Protein AF-A0A7R9LRP9-F1 (afdb_monomer_lite)

Radius of gyration: 23.03 Å; chains: 1; bounding box: 47×57×47 Å

Organism: NCBI:txid1979941

pLDDT: mean 87.5, std 12.43, range [48.59, 98.0]

Secondary structure (DSSP, 8-state):
--HHHHHHHHHHTT---HHHHHHHHHHHHHHHHH--SHHHHHHHHHHHHHHTS---HHHHHHHHHHHHHHHHHHHHH----HHHHHHHHT-THHHHHTT-PPPTTT----PPPPPPP-------S---------------TTB-TTS-SS-SSSS-SBTT---

Sequence (163 aa):
MDQLDKLRLDIDDNKHDNQTCHNCVSALNNAKLVIKSADLMKSTANTVCKTVADATDRVCVGTLTSMAEPIVYILQNSAITVPEMCGVLLHPDCMTHTGNEISHVVNWVLPLPDPKPFNPMQSVMSLTRKMLHLTDIHPDLYYTPGSNARCSEPMCCRSTSYG

Structure (mmCIF, N/CA/C/O backbone):
data_AF-A0A7R9LRP9-F1
#
_entry.id   AF-A0A7R9LRP9-F1
#
loop_
_atom_site.group_PDB
_atom_site.id
_atom_site.type_symbol
_atom_site.label_atom_id
_atom_site.label_alt_id
_atom_site.label_comp_id
_atom_site.label_asym_id
_atom_site.label_entity_id
_atom_site.label_seq_id
_atom_site.pdbx_PDB_ins_code
_atom_site.Cartn_x
_atom_site.Cartn_y
_atom_site.Cartn_z
_atom_site.occupancy
_atom_site.B_iso_or_equiv
_atom_site.auth_seq_id
_atom_site.auth_comp_id
_atom_site.auth_asym_id
_atom_site.auth_atom_id
_atom_site.pdbx_PDB_model_num
ATOM 1 N N . MET A 1 1 ? -8.480 -9.859 -30.348 1.00 48.59 1 MET A N 1
ATOM 2 C CA . MET A 1 1 ? -7.569 -9.305 -29.330 1.00 48.59 1 MET A CA 1
ATOM 3 C C . MET A 1 1 ? -7.031 -10.468 -28.537 1.00 48.59 1 MET A C 1
ATOM 5 O O . MET A 1 1 ? -7.839 -11.238 -28.022 1.00 48.59 1 MET A O 1
ATOM 9 N N . ASP A 1 2 ? -5.715 -10.640 -28.552 1.00 66.00 2 ASP A N 1
ATOM 10 C CA . ASP A 1 2 ? -5.029 -11.711 -27.833 1.00 66.00 2 ASP A CA 1
ATOM 11 C C . ASP A 1 2 ? -5.090 -11.459 -26.312 1.00 66.00 2 ASP A C 1
ATOM 13 O O . ASP A 1 2 ? -5.218 -10.313 -25.872 1.00 66.00 2 ASP A O 1
ATOM 17 N N . GLN A 1 3 ? -5.021 -12.506 -25.487 1.00 54.97 3 GLN A N 1
ATOM 18 C CA . GLN A 1 3 ? -4.997 -12.342 -24.025 1.00 54.97 3 GLN A CA 1
ATOM 19 C C . GLN A 1 3 ? -3.756 -11.559 -23.565 1.00 54.97 3 GLN A C 1
ATOM 21 O O . GLN A 1 3 ? -3.826 -10.834 -22.575 1.00 54.97 3 GLN A O 1
ATOM 26 N N . LEU A 1 4 ? -2.656 -11.645 -24.322 1.00 54.66 4 LEU A N 1
ATOM 27 C CA . LEU A 1 4 ? -1.441 -10.853 -24.117 1.00 54.66 4 LEU A CA 1
ATOM 28 C C . LEU A 1 4 ? -1.643 -9.363 -24.422 1.00 54.66 4 LEU A C 1
ATOM 30 O O . LEU A 1 4 ? -1.105 -8.524 -23.704 1.00 54.66 4 LEU A O 1
ATOM 34 N N . ASP A 1 5 ? -2.445 -9.027 -25.436 1.00 56.75 5 ASP A N 1
ATOM 35 C CA . ASP A 1 5 ? -2.777 -7.630 -25.745 1.00 56.75 5 ASP A CA 1
ATOM 36 C C . ASP A 1 5 ? -3.642 -7.021 -24.640 1.00 56.75 5 ASP A C 1
ATOM 38 O O . ASP A 1 5 ? -3.454 -5.869 -24.266 1.00 56.75 5 ASP A O 1
ATOM 42 N N . LYS A 1 6 ? -4.556 -7.813 -24.067 1.00 53.72 6 LYS A N 1
ATOM 43 C CA . LYS A 1 6 ? -5.395 -7.382 -22.944 1.00 53.72 6 LYS A CA 1
ATOM 44 C C . LYS A 1 6 ? -4.575 -7.150 -21.669 1.00 53.72 6 LYS A C 1
ATOM 46 O O . LYS A 1 6 ? -4.751 -6.131 -21.020 1.00 53.72 6 LYS A O 1
ATOM 51 N N . LEU A 1 7 ? -3.621 -8.039 -21.377 1.00 54.56 7 LEU A N 1
ATOM 52 C CA . LEU A 1 7 ? -2.704 -7.895 -20.242 1.00 54.56 7 LEU A CA 1
ATOM 53 C C . LEU A 1 7 ? -1.763 -6.686 -20.394 1.00 54.56 7 LEU A C 1
ATOM 55 O O . LEU A 1 7 ? -1.439 -6.033 -19.409 1.00 54.56 7 LEU A O 1
ATOM 59 N N . ARG A 1 8 ? -1.324 -6.373 -21.621 1.00 53.59 8 ARG A N 1
ATOM 60 C CA . ARG A 1 8 ? -0.529 -5.165 -21.904 1.00 53.59 8 ARG A CA 1
ATOM 61 C C . ARG A 1 8 ? -1.329 -3.884 -21.697 1.00 53.59 8 ARG A C 1
ATOM 63 O O . ARG A 1 8 ? -0.795 -2.942 -21.126 1.00 53.59 8 ARG A O 1
ATOM 70 N N . LEU A 1 9 ? -2.592 -3.871 -22.121 1.00 53.78 9 LEU A N 1
ATOM 71 C CA . LEU A 1 9 ? -3.478 -2.725 -21.923 1.00 53.78 9 LEU A CA 1
ATOM 72 C C . LEU A 1 9 ? -3.707 -2.434 -20.433 1.00 53.78 9 LEU A C 1
ATOM 74 O O . LEU A 1 9 ? -3.620 -1.278 -20.042 1.00 53.78 9 LEU A O 1
ATOM 78 N N . ASP A 1 10 ? -3.886 -3.462 -19.598 1.00 52.66 10 ASP A N 1
ATOM 79 C CA . ASP A 1 10 ? -4.056 -3.283 -18.146 1.00 52.66 10 ASP A CA 1
ATOM 80 C C . ASP A 1 10 ? -2.774 -2.763 -17.445 1.00 52.66 10 ASP A C 1
ATOM 82 O O . ASP A 1 10 ? -2.851 -2.137 -16.388 1.00 52.66 10 ASP A O 1
ATOM 86 N N . ILE A 1 11 ? -1.585 -3.003 -18.019 1.00 54.19 11 ILE A N 1
ATOM 87 C CA . ILE A 1 11 ? -0.300 -2.486 -17.508 1.00 54.19 11 ILE A CA 1
ATOM 88 C C . ILE A 1 11 ? -0.082 -1.024 -17.930 1.00 54.19 11 ILE A C 1
ATOM 90 O O . ILE A 1 11 ? 0.391 -0.222 -17.126 1.00 54.19 11 ILE A O 1
ATOM 94 N N . ASP A 1 12 ? -0.439 -0.665 -19.168 1.00 55.38 12 ASP A N 1
ATOM 95 C CA . ASP A 1 12 ? -0.287 0.699 -19.693 1.00 55.38 12 ASP A CA 1
ATOM 96 C C . ASP A 1 12 ? -1.284 1.705 -19.077 1.00 55.38 12 ASP A C 1
ATOM 98 O O . ASP A 1 12 ? -0.993 2.904 -19.059 1.00 55.38 12 ASP A O 1
ATOM 102 N N . ASP A 1 13 ? -2.414 1.243 -18.526 1.00 57.84 13 ASP A N 1
ATOM 103 C CA . ASP A 1 13 ? -3.461 2.105 -17.942 1.00 57.84 13 ASP A CA 1
ATOM 104 C C . ASP A 1 13 ? -3.082 2.711 -16.569 1.00 57.84 13 ASP A C 1
ATOM 106 O O . ASP A 1 13 ? -3.771 3.595 -16.065 1.00 57.84 13 ASP A O 1
ATOM 110 N N . ASN A 1 14 ? -1.956 2.294 -15.970 1.00 61.50 14 ASN A N 1
ATOM 111 C CA . ASN A 1 14 ? -1.440 2.831 -14.696 1.00 61.50 14 ASN A CA 1
ATOM 112 C C . ASN A 1 14 ? -0.389 3.947 -14.862 1.00 61.50 14 ASN A C 1
ATOM 114 O O . ASN A 1 14 ? 0.285 4.330 -13.903 1.00 61.50 14 ASN A O 1
ATOM 118 N N . LYS A 1 15 ? -0.212 4.498 -16.069 1.00 70.69 15 LYS A N 1
ATOM 119 C CA . LYS A 1 15 ? 0.682 5.648 -16.262 1.00 70.69 15 LYS A CA 1
ATOM 120 C C . LYS A 1 15 ? 0.082 6.900 -15.631 1.00 70.69 15 LYS A C 1
ATOM 122 O O . LYS A 1 15 ? -0.937 7.423 -16.074 1.00 70.69 15 LYS A O 1
ATOM 127 N N . HIS A 1 16 ? 0.756 7.401 -14.605 1.00 81.50 16 HIS A N 1
ATOM 128 C CA . HIS A 1 16 ? 0.401 8.649 -13.945 1.00 81.50 16 HIS A CA 1
ATOM 129 C C . HIS A 1 16 ? 1.051 9.856 -14.625 1.00 81.50 16 HIS A C 1
ATOM 131 O O . HIS A 1 16 ? 2.102 9.750 -15.255 1.00 81.50 16 HIS A O 1
ATOM 137 N N . ASP A 1 17 ? 0.423 11.023 -14.481 1.00 87.06 17 ASP A N 1
ATOM 138 C CA . ASP A 1 17 ? 0.952 12.265 -15.029 1.00 87.06 17 ASP A CA 1
ATOM 139 C C . ASP A 1 17 ? 2.218 12.739 -14.290 1.00 87.06 17 ASP A C 1
ATOM 141 O O . ASP A 1 17 ? 2.535 12.328 -13.167 1.00 87.06 17 ASP A O 1
ATOM 145 N N . ASN A 1 18 ? 2.946 13.660 -14.927 1.00 92.12 18 ASN A N 1
ATOM 146 C CA . ASN A 1 18 ? 4.194 14.191 -14.384 1.00 92.12 18 ASN A CA 1
ATOM 147 C C . ASN A 1 18 ? 4.005 14.798 -12.978 1.00 92.12 18 ASN A C 1
ATOM 149 O O . ASN A 1 18 ? 4.836 14.623 -12.084 1.00 92.12 18 ASN A O 1
ATOM 153 N N . GLN A 1 19 ? 2.877 15.481 -12.753 1.00 93.31 19 GLN A N 1
ATOM 154 C CA . GLN A 1 19 ? 2.604 16.124 -11.472 1.00 93.31 19 GLN A CA 1
ATOM 155 C C . GLN A 1 19 ? 2.425 15.104 -10.344 1.00 93.31 19 GLN A C 1
ATOM 157 O O . GLN A 1 19 ? 2.969 15.304 -9.256 1.00 93.31 19 GLN A O 1
ATOM 162 N N . THR A 1 20 ? 1.720 13.998 -10.589 1.00 93.38 20 THR A N 1
ATOM 163 C CA . THR A 1 20 ? 1.565 12.917 -9.608 1.00 93.38 20 THR A CA 1
ATOM 164 C C . THR A 1 20 ? 2.919 12.307 -9.243 1.00 93.38 20 THR A C 1
ATOM 166 O O . THR A 1 20 ? 3.206 12.126 -8.056 1.00 93.38 20 THR A O 1
ATOM 169 N N . CYS A 1 21 ? 3.803 12.080 -10.220 1.00 94.88 21 CYS A N 1
ATOM 170 C CA . CYS A 1 21 ? 5.154 11.573 -9.963 1.00 94.88 21 CYS A CA 1
ATOM 171 C C . CYS A 1 21 ? 5.997 12.547 -9.117 1.00 94.88 21 CYS A C 1
ATOM 173 O O . CYS A 1 21 ? 6.619 12.137 -8.131 1.00 94.88 21 CYS A O 1
ATOM 175 N N . HIS A 1 22 ? 5.977 13.848 -9.433 1.00 95.88 22 HIS A N 1
ATOM 176 C CA . HIS A 1 22 ? 6.654 14.867 -8.622 1.00 95.88 22 HIS A CA 1
ATOM 177 C C . HIS A 1 22 ? 6.088 14.960 -7.199 1.00 95.88 22 HIS A C 1
ATOM 179 O O . HIS A 1 22 ? 6.853 15.066 -6.235 1.00 95.88 22 HIS A O 1
ATOM 185 N N . ASN A 1 23 ? 4.763 14.874 -7.051 1.00 95.12 23 ASN A N 1
ATOM 186 C CA . ASN A 1 23 ? 4.102 14.870 -5.748 1.00 95.12 23 ASN A CA 1
ATOM 187 C C . ASN A 1 23 ? 4.525 13.654 -4.915 1.00 95.12 23 ASN A C 1
ATOM 189 O O . ASN A 1 23 ? 4.828 13.817 -3.735 1.00 95.12 23 ASN A O 1
ATOM 193 N N . CYS A 1 24 ? 4.621 12.467 -5.524 1.00 95.50 24 CYS A N 1
ATOM 194 C CA . CYS A 1 24 ? 5.112 11.262 -4.855 1.00 95.50 24 CYS A CA 1
ATOM 195 C C . CYS A 1 24 ? 6.539 11.449 -4.326 1.00 95.50 24 CYS A C 1
ATOM 197 O O . CYS A 1 24 ? 6.792 11.235 -3.138 1.00 95.50 24 CYS A O 1
ATOM 199 N N . VAL A 1 25 ? 7.465 11.907 -5.178 1.00 96.38 25 VAL A N 1
ATOM 200 C CA . VAL A 1 25 ? 8.868 12.102 -4.780 1.00 96.38 25 VAL A CA 1
ATOM 201 C C . VAL A 1 25 ? 8.978 13.134 -3.661 1.00 96.38 25 VAL A C 1
ATOM 203 O O . VAL A 1 25 ? 9.686 12.914 -2.678 1.00 96.38 25 VAL A O 1
ATOM 206 N N . SER A 1 26 ? 8.245 14.244 -3.766 1.00 96.50 26 SER A N 1
ATOM 207 C CA . SER A 1 26 ? 8.208 15.268 -2.719 1.00 96.50 26 SER A CA 1
ATOM 208 C C . SER A 1 26 ? 7.649 14.716 -1.403 1.00 96.50 26 SER A C 1
ATOM 210 O O . SER A 1 26 ? 8.257 14.895 -0.344 1.00 96.50 26 SER A O 1
ATOM 212 N N . ALA A 1 27 ? 6.528 13.993 -1.454 1.00 93.31 27 ALA A N 1
ATOM 213 C CA . ALA A 1 27 ? 5.895 13.413 -0.276 1.00 93.31 27 ALA A CA 1
ATOM 214 C C . ALA A 1 27 ? 6.813 12.399 0.419 1.00 93.31 27 ALA A C 1
ATOM 216 O O . ALA A 1 27 ? 7.005 12.484 1.631 1.00 93.31 27 ALA A O 1
ATOM 217 N N . LEU A 1 28 ? 7.436 11.487 -0.333 1.00 94.69 28 LEU A N 1
ATOM 218 C CA . LEU A 1 28 ? 8.333 10.471 0.222 1.00 94.69 28 LEU A CA 1
ATOM 219 C C . LEU A 1 28 ? 9.645 11.059 0.753 1.00 94.69 28 LEU A C 1
ATOM 221 O O . LEU A 1 28 ? 10.123 10.611 1.795 1.00 94.69 28 LEU A O 1
ATOM 225 N N . ASN A 1 29 ? 10.211 12.082 0.106 1.00 95.19 29 ASN A N 1
ATOM 226 C CA . ASN A 1 29 ? 11.373 12.796 0.644 1.00 95.19 29 ASN A CA 1
ATOM 227 C C . ASN A 1 29 ? 11.041 13.461 1.987 1.00 95.19 29 ASN A C 1
ATOM 229 O O . ASN A 1 29 ? 11.767 13.276 2.965 1.00 95.19 29 ASN A O 1
ATOM 233 N N . ASN A 1 30 ? 9.912 14.171 2.066 1.00 93.06 30 ASN A N 1
ATOM 234 C CA . ASN A 1 30 ? 9.449 14.773 3.317 1.00 93.06 30 ASN A CA 1
ATOM 235 C C . ASN A 1 30 ? 9.153 13.708 4.382 1.00 93.06 30 ASN A C 1
ATOM 237 O O . ASN A 1 30 ? 9.557 13.862 5.534 1.00 93.06 30 ASN A O 1
ATOM 241 N N . ALA A 1 31 ? 8.528 12.591 4.002 1.00 91.75 31 ALA A N 1
ATOM 242 C CA . ALA A 1 31 ? 8.263 11.478 4.905 1.00 91.75 31 ALA A CA 1
ATOM 243 C C . ALA A 1 31 ? 9.560 10.870 5.459 1.00 91.75 31 ALA A C 1
ATOM 245 O O . ALA A 1 31 ? 9.660 10.672 6.667 1.00 91.75 31 ALA A O 1
ATOM 246 N N . LYS A 1 32 ? 10.590 10.647 4.627 1.00 91.56 32 LYS A N 1
ATOM 247 C CA . LYS A 1 32 ? 11.903 10.160 5.091 1.00 91.56 32 LYS A CA 1
ATOM 248 C C . LYS A 1 32 ? 12.572 11.127 6.071 1.00 91.56 32 LYS A C 1
ATOM 250 O O . LYS A 1 32 ? 13.277 10.678 6.979 1.00 91.56 32 LYS A O 1
ATOM 255 N N . LEU A 1 33 ? 12.381 12.437 5.907 1.00 91.31 33 LEU A N 1
ATOM 256 C CA . LEU A 1 33 ? 12.943 13.454 6.803 1.00 91.31 33 LEU A CA 1
ATOM 257 C C . LEU A 1 33 ? 12.193 13.538 8.134 1.00 91.31 33 LEU A C 1
ATOM 259 O O . LEU A 1 33 ? 12.832 13.556 9.184 1.00 91.31 33 LEU A O 1
ATOM 263 N N . VAL A 1 34 ? 10.861 13.567 8.094 1.00 90.75 34 VAL A N 1
ATOM 264 C CA . VAL A 1 34 ? 10.019 13.797 9.274 1.00 90.75 34 VAL A CA 1
ATOM 265 C C . VAL A 1 34 ? 9.780 12.506 10.050 1.00 90.75 34 VAL A C 1
ATOM 267 O O . VAL A 1 34 ? 9.932 12.483 11.267 1.00 90.75 34 VAL A O 1
ATOM 270 N N . ILE A 1 35 ? 9.430 11.413 9.375 1.00 92.38 35 ILE A N 1
ATOM 271 C CA . ILE A 1 35 ? 8.921 10.204 10.021 1.00 92.38 35 ILE A CA 1
ATOM 272 C C . ILE A 1 35 ? 10.081 9.326 10.502 1.00 92.38 35 ILE A C 1
ATOM 274 O O . ILE A 1 35 ? 10.624 8.485 9.780 1.00 92.38 35 ILE A O 1
ATOM 278 N N . LYS A 1 36 ? 10.466 9.534 11.765 1.00 91.56 36 LYS A N 1
ATOM 279 C CA . LYS A 1 36 ? 11.567 8.807 12.413 1.00 91.56 36 LYS A CA 1
ATOM 280 C C . LYS A 1 36 ? 11.142 7.647 13.313 1.00 91.56 36 LYS A C 1
ATOM 282 O O . LYS A 1 36 ? 11.989 6.844 13.687 1.00 91.56 36 LYS A O 1
ATOM 287 N N . SER A 1 37 ? 9.855 7.523 13.626 1.00 94.81 37 SER A N 1
ATOM 288 C CA . SER A 1 37 ? 9.321 6.466 14.490 1.00 94.81 37 SER A CA 1
ATOM 289 C C . SER A 1 37 ? 7.918 6.040 14.065 1.00 94.81 37 SER A C 1
ATOM 291 O O . SER A 1 37 ? 7.207 6.785 13.384 1.00 94.81 37 SER A O 1
ATOM 293 N N . ALA A 1 38 ? 7.503 4.850 14.508 1.00 93.75 38 ALA A N 1
ATOM 294 C CA . ALA A 1 38 ? 6.147 4.354 14.289 1.00 93.75 38 ALA A CA 1
ATOM 295 C C . ALA A 1 38 ? 5.086 5.281 14.910 1.00 93.75 38 ALA A C 1
ATOM 297 O O . ALA A 1 38 ? 4.032 5.475 14.316 1.00 93.75 38 ALA A O 1
ATOM 298 N N . ASP A 1 39 ? 5.362 5.904 16.057 1.00 94.19 39 ASP A N 1
ATOM 299 C CA . ASP A 1 39 ? 4.407 6.814 16.702 1.00 94.19 39 ASP A CA 1
ATOM 300 C C . ASP A 1 39 ? 4.203 8.103 15.905 1.00 94.19 39 ASP A C 1
ATOM 302 O O . ASP A 1 39 ? 3.070 8.559 15.742 1.00 94.19 39 ASP A O 1
ATOM 306 N N . LEU A 1 40 ? 5.278 8.654 15.335 1.00 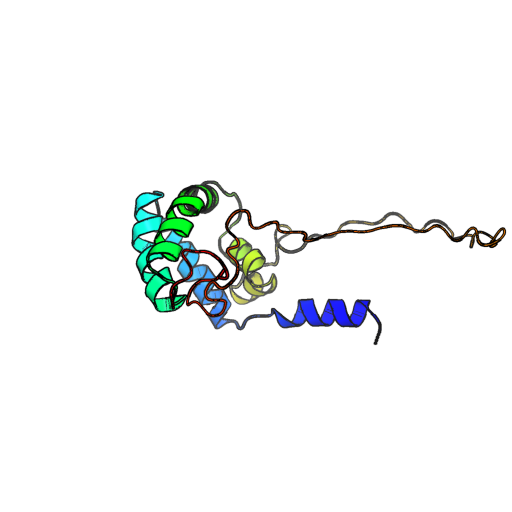91.88 40 LEU A N 1
ATOM 307 C CA . LEU A 1 40 ? 5.181 9.827 14.469 1.00 91.88 40 LEU A CA 1
ATOM 308 C C . LEU A 1 40 ? 4.514 9.493 13.128 1.00 91.88 40 LEU A C 1
ATOM 310 O O . LEU A 1 40 ? 3.766 10.310 12.592 1.00 91.88 40 LEU A O 1
ATOM 314 N N . MET A 1 41 ? 4.733 8.280 12.606 1.00 93.31 41 MET A N 1
ATOM 315 C CA . MET A 1 41 ? 3.992 7.773 11.448 1.00 93.31 41 MET A CA 1
ATOM 316 C C . MET A 1 41 ? 2.497 7.704 11.758 1.00 93.31 41 MET A C 1
ATOM 318 O O . MET A 1 41 ? 1.696 8.252 11.007 1.00 93.31 41 MET A O 1
ATOM 322 N N . LYS A 1 42 ? 2.118 7.080 12.882 1.00 93.81 42 LYS A N 1
ATOM 323 C CA . LYS A 1 42 ? 0.717 6.961 13.306 1.00 93.81 42 LYS A CA 1
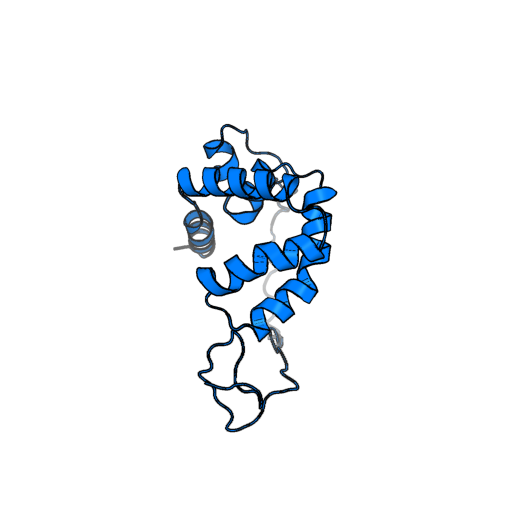ATOM 324 C C . LYS A 1 42 ? 0.069 8.334 13.441 1.00 93.81 42 LYS A C 1
ATOM 326 O O . LYS A 1 42 ? -1.002 8.534 12.885 1.00 93.81 42 LYS A O 1
ATOM 331 N N . SER A 1 43 ? 0.704 9.291 14.122 1.00 89.62 43 SER A N 1
ATOM 332 C CA . SER A 1 43 ? 0.111 10.621 14.314 1.00 89.62 43 SER A CA 1
ATOM 333 C C . SER A 1 43 ? -0.049 11.391 12.999 1.00 89.62 43 SER A C 1
ATOM 335 O O . SER A 1 43 ? -1.111 11.961 12.754 1.00 89.62 43 SER A O 1
ATOM 337 N N . THR A 1 44 ? 0.962 11.352 12.125 1.00 85.94 44 THR A N 1
ATOM 338 C CA . THR A 1 44 ? 0.956 12.073 10.841 1.00 85.94 44 THR A CA 1
ATOM 339 C C . THR A 1 44 ? -0.030 11.451 9.851 1.00 85.94 44 THR A C 1
ATOM 341 O O . THR A 1 44 ? -0.830 12.152 9.232 1.00 85.94 44 THR A O 1
ATOM 344 N N . ALA A 1 45 ? -0.007 10.123 9.721 1.00 89.25 45 ALA A N 1
ATOM 345 C CA . ALA A 1 45 ? -0.833 9.401 8.762 1.00 89.25 45 ALA A CA 1
ATOM 346 C C . ALA A 1 45 ? -2.294 9.265 9.213 1.00 89.25 45 ALA A C 1
ATOM 348 O O . ALA A 1 45 ? -3.164 9.091 8.367 1.00 89.25 45 ALA A O 1
ATOM 349 N N . ASN A 1 46 ? -2.599 9.383 10.511 1.00 90.56 46 ASN A N 1
ATOM 350 C CA . ASN A 1 46 ? -3.978 9.301 11.000 1.00 90.56 46 ASN 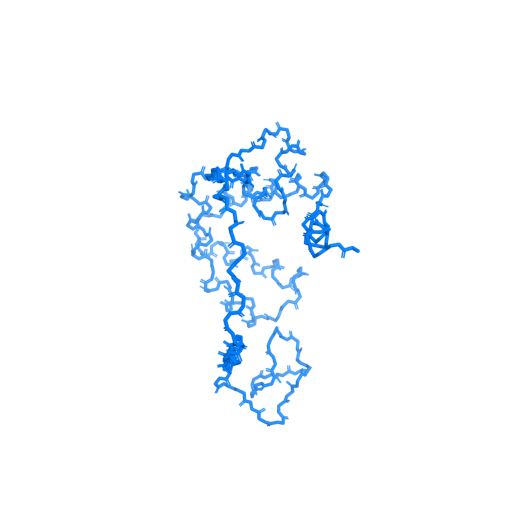A CA 1
ATOM 351 C C . ASN A 1 46 ? -4.850 10.439 10.460 1.00 90.56 46 ASN A C 1
ATOM 353 O O . ASN A 1 46 ? -5.988 10.196 10.072 1.00 90.56 46 ASN A O 1
ATOM 357 N N . THR A 1 47 ? -4.310 11.658 10.366 1.00 85.69 47 THR A N 1
ATOM 358 C CA . THR A 1 47 ? -5.029 12.781 9.746 1.00 85.69 47 THR A CA 1
ATOM 359 C C . THR A 1 47 ? -5.333 12.480 8.284 1.00 85.69 47 THR A C 1
ATOM 361 O O . THR A 1 47 ? -6.483 12.579 7.876 1.00 85.69 47 THR A O 1
ATOM 364 N N . VAL A 1 48 ? -4.328 12.039 7.521 1.00 86.94 48 VAL A N 1
ATOM 365 C CA . VAL A 1 48 ? -4.485 11.690 6.100 1.00 86.94 48 VAL A CA 1
ATOM 366 C C . VAL A 1 48 ? -5.487 10.548 5.918 1.00 86.94 48 VAL A C 1
ATOM 368 O O . VAL A 1 48 ? -6.343 10.615 5.046 1.00 86.94 48 VAL A O 1
ATOM 371 N N . CYS A 1 49 ? -5.426 9.523 6.765 1.00 91.12 49 CYS A N 1
ATOM 372 C CA . CYS A 1 49 ? -6.333 8.383 6.704 1.00 91.12 49 CYS A CA 1
ATOM 373 C C . CYS A 1 49 ? -7.799 8.803 6.880 1.00 91.12 49 CYS A C 1
ATOM 375 O O . CYS A 1 49 ? -8.659 8.381 6.114 1.00 91.12 49 CYS A O 1
ATOM 377 N N . LYS A 1 50 ? -8.081 9.685 7.842 1.00 87.75 50 LYS A N 1
ATOM 378 C CA . LYS A 1 50 ? -9.451 10.142 8.099 1.00 87.75 50 LYS A CA 1
ATOM 379 C C . LYS A 1 50 ? -9.961 11.118 7.043 1.00 87.75 50 LYS A C 1
ATOM 381 O O . LYS A 1 50 ? -11.136 11.087 6.718 1.00 87.75 50 LYS A O 1
ATOM 386 N N . THR A 1 51 ? -9.107 12.007 6.532 1.00 85.81 51 THR A N 1
ATOM 387 C CA . THR A 1 51 ? -9.559 13.090 5.642 1.00 85.81 51 THR A CA 1
ATOM 388 C C . THR A 1 51 ? -9.484 12.742 4.164 1.00 85.81 51 THR A C 1
ATOM 390 O O . THR A 1 51 ? -10.304 13.226 3.392 1.00 85.81 51 THR A O 1
ATOM 393 N N . VAL A 1 52 ? -8.498 11.942 3.757 1.00 84.50 52 VAL A N 1
ATOM 394 C CA . VAL A 1 52 ? -8.265 11.597 2.348 1.00 84.50 52 VAL A CA 1
ATOM 395 C C . VAL A 1 52 ? -8.874 10.245 2.010 1.00 84.50 52 VAL A C 1
ATOM 397 O O . VAL A 1 52 ? -9.508 10.118 0.969 1.00 84.50 52 VAL A O 1
ATOM 400 N N . ALA A 1 53 ? -8.695 9.242 2.876 1.00 83.50 53 ALA A N 1
ATOM 401 C CA . ALA A 1 53 ? -9.246 7.906 2.639 1.00 83.50 53 ALA A CA 1
ATOM 402 C C . ALA A 1 53 ? -10.683 7.737 3.162 1.00 83.50 53 ALA A C 1
ATOM 404 O O . ALA A 1 53 ? -11.268 6.683 2.934 1.00 83.50 53 ALA A O 1
ATOM 405 N N . ASP A 1 54 ? -11.225 8.746 3.860 1.00 87.25 54 ASP A N 1
ATOM 406 C CA . ASP A 1 54 ? -12.576 8.750 4.450 1.00 87.25 54 ASP A CA 1
ATOM 407 C C . ASP A 1 54 ? -12.883 7.481 5.270 1.00 87.25 54 ASP A C 1
ATOM 409 O O . ASP A 1 54 ? -13.993 6.953 5.299 1.00 87.25 54 ASP A O 1
ATOM 413 N N . ALA A 1 55 ? -11.851 6.933 5.915 1.00 89.75 55 ALA A N 1
ATOM 414 C CA . ALA A 1 55 ? -11.964 5.704 6.679 1.00 89.75 55 ALA A CA 1
ATOM 415 C C . ALA A 1 55 ? -12.401 5.992 8.120 1.00 89.75 55 ALA A C 1
ATOM 417 O O . ALA A 1 55 ? -12.052 7.018 8.712 1.00 89.75 55 ALA A O 1
ATOM 418 N N . THR A 1 56 ? -13.121 5.043 8.724 1.00 91.44 56 THR A N 1
ATOM 419 C CA . THR A 1 56 ? -13.538 5.161 10.126 1.00 91.44 56 THR A CA 1
ATOM 420 C C . THR A 1 56 ? -12.331 5.220 11.064 1.00 91.44 56 THR A C 1
ATOM 422 O O . THR A 1 56 ? -11.273 4.636 10.806 1.00 91.44 56 THR A O 1
ATOM 425 N N . ASP A 1 57 ? -12.504 5.867 12.219 1.00 91.56 57 ASP A N 1
ATOM 426 C CA . ASP A 1 57 ? -11.476 5.959 13.264 1.00 91.56 57 ASP A CA 1
ATOM 427 C C . ASP A 1 57 ? -10.881 4.597 13.626 1.00 91.56 57 ASP A C 1
ATOM 429 O O . ASP A 1 57 ? -9.665 4.450 13.767 1.00 91.56 57 ASP A O 1
ATOM 433 N N . ARG A 1 58 ? -11.745 3.587 13.736 1.00 91.75 58 ARG A N 1
ATOM 434 C CA . ARG A 1 58 ? -11.346 2.215 14.037 1.00 91.75 58 ARG A CA 1
ATOM 435 C C . ARG A 1 58 ? -10.440 1.646 12.946 1.00 91.75 58 ARG A C 1
ATOM 437 O O . ARG A 1 58 ? -9.411 1.053 13.275 1.00 91.75 58 ARG A O 1
ATOM 444 N N . VAL A 1 59 ? -10.801 1.826 11.676 1.00 92.81 59 VAL A N 1
ATOM 445 C CA . VAL A 1 59 ? -10.013 1.344 10.533 1.00 92.81 59 VAL A CA 1
ATOM 446 C C . VAL A 1 59 ? -8.666 2.059 10.466 1.00 92.81 59 VAL A C 1
ATOM 448 O O . VAL A 1 59 ? -7.642 1.389 10.320 1.00 92.81 59 VAL A O 1
ATOM 451 N N . CYS A 1 60 ? -8.632 3.382 10.647 1.00 94.00 60 CYS A N 1
ATOM 452 C CA . CYS A 1 60 ? -7.383 4.145 10.632 1.00 94.00 60 CYS A CA 1
ATOM 453 C C . CYS A 1 60 ? -6.439 3.734 11.762 1.00 94.00 60 CYS A C 1
ATOM 455 O O . 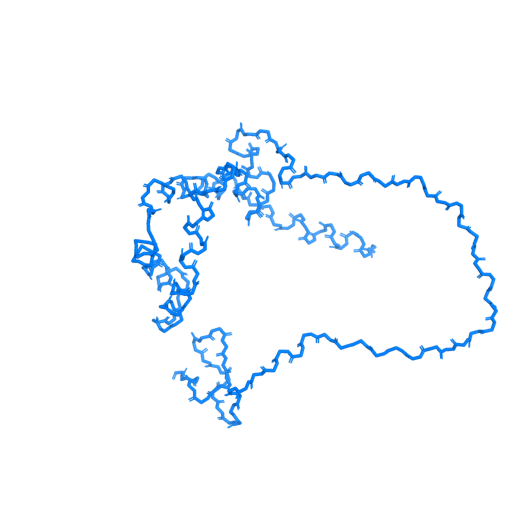CYS A 1 60 ? -5.274 3.416 11.513 1.00 94.00 60 CYS A O 1
ATOM 457 N N . VAL A 1 61 ? -6.938 3.677 13.000 1.00 93.50 61 VAL A N 1
ATOM 458 C CA . VAL A 1 61 ? -6.122 3.292 14.159 1.00 93.50 61 VAL A CA 1
ATOM 459 C C . VAL A 1 61 ? -5.633 1.854 14.020 1.00 93.50 61 VAL A C 1
ATOM 461 O O . VAL A 1 61 ? -4.449 1.599 14.245 1.00 93.50 61 VAL A O 1
ATOM 464 N N . GLY A 1 62 ? -6.505 0.924 13.620 1.00 93.25 62 GLY A N 1
ATOM 465 C CA . GLY A 1 62 ? -6.136 -0.478 13.422 1.00 93.25 62 GLY A CA 1
ATOM 466 C C . GLY A 1 62 ? -5.056 -0.638 12.353 1.00 93.25 62 GLY A C 1
ATOM 467 O O . GLY A 1 62 ? -4.000 -1.207 12.625 1.00 93.25 62 GLY A O 1
ATOM 468 N N . THR A 1 63 ? -5.276 -0.051 11.174 1.00 93.88 63 THR A N 1
ATOM 469 C CA . THR A 1 63 ? -4.332 -0.120 10.049 1.00 93.88 63 THR A CA 1
ATOM 470 C C . THR A 1 63 ? -2.975 0.472 10.420 1.00 93.88 63 THR A C 1
ATOM 472 O O . THR A 1 63 ? -1.947 -0.175 10.231 1.00 93.88 63 THR A O 1
ATOM 475 N N . LEU A 1 64 ? -2.943 1.672 11.006 1.00 94.69 64 LEU A N 1
ATOM 476 C CA . LEU A 1 64 ? -1.686 2.332 11.366 1.00 94.69 64 LEU A CA 1
ATOM 477 C C . LEU A 1 64 ? -0.974 1.636 12.526 1.00 94.69 64 LEU A C 1
ATOM 479 O O . LEU A 1 64 ? 0.254 1.604 12.560 1.00 94.69 64 LEU A O 1
ATOM 483 N N . THR A 1 65 ? -1.716 1.040 13.458 1.00 95.75 65 THR A N 1
ATOM 484 C CA . THR A 1 65 ? -1.118 0.237 14.529 1.00 95.75 65 THR A CA 1
ATOM 485 C C . THR A 1 65 ? -0.378 -0.967 13.963 1.00 95.75 65 THR A C 1
ATOM 487 O O . THR A 1 65 ? 0.730 -1.245 14.412 1.00 95.75 65 THR A O 1
ATOM 490 N N . SER A 1 66 ? -0.945 -1.633 12.955 1.00 95.06 66 SER A N 1
ATOM 491 C CA . SER A 1 66 ? -0.319 -2.795 12.324 1.00 95.06 66 SER A CA 1
ATOM 492 C C . SER A 1 66 ? 0.795 -2.431 11.338 1.00 95.06 66 SER A C 1
ATOM 494 O O . SER A 1 66 ? 1.782 -3.155 11.253 1.00 95.06 66 SER A O 1
ATOM 496 N N . MET A 1 67 ? 0.652 -1.339 10.582 1.00 94.38 67 MET A N 1
ATOM 497 C CA . MET A 1 67 ? 1.506 -1.061 9.417 1.00 94.38 67 MET A CA 1
ATOM 498 C C . MET A 1 67 ? 2.588 -0.002 9.655 1.00 94.38 67 MET A C 1
ATOM 500 O O . MET A 1 67 ? 3.550 0.057 8.892 1.00 94.38 67 MET A O 1
ATOM 504 N N . ALA A 1 68 ? 2.477 0.842 10.686 1.00 95.31 68 ALA A N 1
ATOM 505 C CA . ALA A 1 68 ? 3.408 1.961 10.852 1.00 95.31 68 ALA A CA 1
ATOM 506 C C . ALA A 1 68 ? 4.867 1.509 11.010 1.00 95.31 68 ALA A C 1
ATOM 508 O O . ALA A 1 68 ? 5.754 2.082 10.386 1.00 95.31 68 ALA A O 1
ATOM 509 N N . GLU A 1 69 ? 5.119 0.480 11.816 1.00 96.00 69 GLU A N 1
ATOM 510 C CA . GLU A 1 69 ? 6.472 -0.018 12.069 1.00 96.00 69 GLU A CA 1
ATOM 511 C C . GLU A 1 69 ? 7.169 -0.564 10.809 1.00 96.00 69 GLU A C 1
ATOM 513 O O . GLU A 1 69 ? 8.245 -0.053 10.481 1.00 96.00 69 GLU A O 1
ATOM 518 N N . PRO A 1 70 ? 6.584 -1.508 10.039 1.00 95.56 70 PRO A N 1
ATOM 519 C CA . PRO A 1 70 ? 7.229 -1.991 8.820 1.00 95.56 70 PRO A CA 1
ATOM 520 C C . PRO A 1 70 ? 7.415 -0.888 7.771 1.00 95.56 70 PRO A C 1
ATOM 522 O O . PRO A 1 70 ? 8.455 -0.853 7.114 1.00 95.56 70 PRO A O 1
ATOM 525 N N . ILE A 1 71 ? 6.474 0.056 7.636 1.00 93.00 71 ILE A N 1
ATOM 526 C CA . ILE A 1 71 ? 6.632 1.170 6.686 1.00 93.00 71 ILE A CA 1
ATOM 527 C C . ILE A 1 71 ? 7.809 2.062 7.095 1.00 93.00 71 ILE A C 1
ATOM 529 O O . ILE A 1 71 ? 8.644 2.397 6.256 1.00 93.00 71 ILE A O 1
ATOM 533 N N . VAL A 1 72 ? 7.914 2.427 8.377 1.00 94.94 72 VAL A N 1
ATOM 534 C CA . VAL A 1 72 ? 9.040 3.234 8.875 1.00 94.94 72 VAL A CA 1
ATOM 535 C C . VAL A 1 72 ? 10.362 2.502 8.671 1.00 94.94 72 VAL A C 1
ATOM 537 O O . VAL A 1 72 ? 11.326 3.111 8.207 1.00 94.94 72 VAL A O 1
ATOM 540 N N . TYR A 1 73 ? 10.398 1.195 8.936 1.00 94.44 73 TYR A N 1
ATOM 541 C CA . TYR A 1 73 ? 11.585 0.385 8.697 1.00 94.44 73 TYR A CA 1
ATOM 542 C C . TYR A 1 73 ? 12.018 0.428 7.226 1.00 94.44 73 TYR A C 1
ATOM 544 O O . TYR A 1 73 ? 13.184 0.717 6.953 1.00 94.44 73 TYR A O 1
ATOM 552 N N . ILE A 1 74 ? 11.092 0.219 6.282 1.00 93.12 74 ILE A N 1
ATOM 553 C CA . ILE A 1 74 ? 11.372 0.273 4.838 1.00 93.12 74 ILE A CA 1
ATOM 554 C C . ILE A 1 74 ? 11.860 1.667 4.431 1.00 93.12 74 ILE A C 1
ATOM 556 O O . ILE A 1 74 ? 12.857 1.786 3.719 1.00 93.12 74 ILE A O 1
ATOM 560 N N . LEU A 1 75 ? 11.204 2.730 4.903 1.00 92.31 75 LEU A N 1
ATOM 561 C CA . LEU A 1 75 ? 11.590 4.105 4.577 1.00 92.31 75 LEU A CA 1
ATOM 562 C C . LEU A 1 75 ? 13.015 4.443 5.037 1.00 92.31 75 LEU A C 1
ATOM 564 O O . LEU A 1 75 ? 13.704 5.205 4.356 1.00 92.31 75 LEU A O 1
ATOM 568 N N . GLN A 1 76 ? 13.448 3.889 6.172 1.00 91.25 76 GLN A N 1
ATOM 569 C CA . GLN A 1 76 ? 14.736 4.203 6.795 1.00 91.25 76 GLN A CA 1
ATOM 570 C C . GLN A 1 76 ? 15.880 3.275 6.382 1.00 91.25 76 GLN A C 1
ATOM 572 O O . GLN A 1 76 ? 17.021 3.724 6.338 1.00 91.25 76 GLN A O 1
ATOM 577 N N . ASN A 1 77 ? 15.591 2.003 6.101 1.00 93.44 77 ASN A N 1
ATOM 578 C CA . ASN A 1 77 ? 16.616 0.967 5.937 1.00 93.44 77 ASN A CA 1
ATOM 579 C C . ASN A 1 77 ? 16.682 0.393 4.517 1.00 93.44 77 ASN A C 1
ATOM 581 O O . ASN A 1 77 ? 17.569 -0.405 4.224 1.00 93.44 77 ASN A O 1
ATOM 585 N N . SER A 1 78 ? 15.762 0.770 3.627 1.00 91.50 78 SER A N 1
ATOM 586 C CA . SER A 1 78 ? 15.812 0.321 2.237 1.00 91.50 78 SER A CA 1
ATOM 587 C C . SER A 1 78 ? 16.915 1.033 1.452 1.00 91.50 78 SER A C 1
ATOM 589 O O . SER A 1 78 ? 17.074 2.251 1.547 1.00 91.50 78 SER A O 1
ATOM 591 N N . ALA A 1 79 ? 17.621 0.270 0.614 1.00 92.94 79 ALA A N 1
ATOM 592 C CA . ALA A 1 79 ? 18.554 0.800 -0.380 1.00 92.94 79 ALA A CA 1
ATOM 593 C C . ALA A 1 79 ? 17.842 1.443 -1.588 1.00 92.94 79 ALA A C 1
ATOM 595 O O . ALA A 1 79 ? 18.493 2.092 -2.402 1.00 92.94 79 ALA A O 1
ATOM 596 N N . ILE A 1 80 ? 16.518 1.279 -1.700 1.00 93.88 80 ILE A N 1
ATOM 597 C CA . ILE A 1 80 ? 15.710 1.851 -2.780 1.00 93.88 80 ILE A CA 1
ATOM 598 C C . ILE A 1 80 ? 15.629 3.378 -2.610 1.00 93.88 80 ILE A C 1
ATOM 600 O O . ILE A 1 80 ? 15.258 3.907 -1.549 1.00 93.88 80 ILE A O 1
ATOM 604 N N . THR A 1 81 ? 15.966 4.101 -3.673 1.00 94.75 81 THR A N 1
ATOM 605 C CA . THR A 1 81 ? 15.889 5.565 -3.726 1.00 94.75 81 THR A CA 1
ATOM 606 C C . THR A 1 81 ? 14.437 6.041 -3.799 1.00 94.75 81 THR A C 1
ATOM 608 O O . THR A 1 81 ? 13.524 5.291 -4.132 1.00 94.75 81 THR A O 1
ATOM 611 N N . VAL A 1 82 ? 14.180 7.309 -3.473 1.00 95.44 82 VAL A N 1
ATOM 612 C CA . VAL A 1 82 ? 12.809 7.846 -3.519 1.00 95.44 82 VAL A CA 1
ATOM 613 C C . VAL A 1 82 ? 12.196 7.817 -4.934 1.00 95.44 82 VAL A C 1
ATOM 615 O O . VAL A 1 82 ? 11.042 7.402 -5.046 1.00 95.44 82 VAL A O 1
ATOM 618 N N . PRO A 1 83 ? 12.919 8.173 -6.017 1.00 95.69 83 PRO A N 1
ATOM 619 C CA . PRO A 1 83 ? 12.403 8.007 -7.377 1.00 95.69 83 PRO A CA 1
ATOM 620 C C . PRO A 1 83 ? 12.058 6.553 -7.718 1.00 95.69 83 PRO A C 1
ATOM 622 O O . PRO A 1 83 ? 11.010 6.304 -8.307 1.00 95.69 83 PRO A O 1
ATOM 625 N N . GLU A 1 84 ? 12.878 5.585 -7.294 1.00 95.88 84 GLU A N 1
ATOM 626 C CA . GLU A 1 84 ? 12.583 4.158 -7.482 1.00 95.88 84 GLU A CA 1
ATOM 627 C C . GLU A 1 84 ? 11.366 3.709 -6.667 1.00 95.88 84 GLU A C 1
ATOM 629 O O . GLU A 1 84 ? 10.535 2.974 -7.186 1.00 95.88 84 GLU A O 1
ATOM 634 N N . MET A 1 85 ? 11.205 4.179 -5.423 1.00 95.25 85 MET A N 1
ATOM 635 C CA . MET A 1 85 ? 10.000 3.909 -4.625 1.00 95.25 85 MET A CA 1
ATOM 636 C C . MET A 1 85 ? 8.741 4.399 -5.352 1.00 95.25 85 MET A C 1
ATOM 638 O O . MET A 1 85 ? 7.768 3.656 -5.444 1.00 95.25 85 MET A O 1
ATOM 642 N N . CYS A 1 86 ? 8.765 5.609 -5.919 1.00 95.25 86 CYS A N 1
ATOM 643 C CA . CYS A 1 86 ? 7.660 6.108 -6.743 1.00 95.25 86 CYS A CA 1
ATOM 644 C C . CYS A 1 86 ? 7.484 5.307 -8.039 1.00 95.25 86 CYS A C 1
ATOM 646 O O . CYS A 1 86 ? 6.356 5.110 -8.481 1.00 95.25 86 CYS A O 1
ATOM 648 N N . GLY A 1 87 ? 8.578 4.806 -8.618 1.00 93.94 87 GLY A N 1
ATOM 649 C CA . GLY A 1 87 ? 8.541 3.915 -9.771 1.00 93.94 87 GLY A CA 1
ATOM 650 C C . GLY A 1 87 ? 7.870 2.567 -9.483 1.00 93.94 87 GLY A C 1
ATOM 651 O O . GLY A 1 87 ? 7.119 2.075 -10.317 1.00 93.94 87 GLY A O 1
ATOM 652 N N . VAL A 1 88 ? 8.084 1.998 -8.291 1.00 92.44 88 VAL A N 1
ATOM 653 C CA . VAL A 1 88 ? 7.408 0.770 -7.833 1.00 92.44 88 VAL A CA 1
ATOM 654 C C . VAL A 1 88 ? 5.937 1.027 -7.492 1.00 92.44 88 VAL A C 1
ATOM 656 O O . VAL A 1 88 ? 5.091 0.191 -7.788 1.00 92.44 88 VAL A O 1
ATOM 659 N N .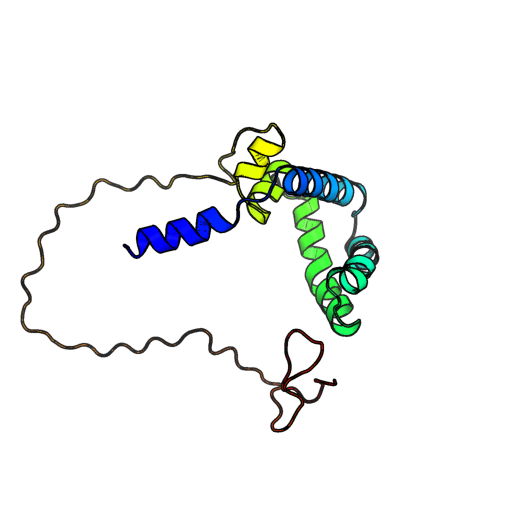 LEU A 1 89 ? 5.630 2.153 -6.838 1.00 91.31 89 LEU A N 1
ATOM 660 C CA . LEU A 1 89 ? 4.281 2.447 -6.337 1.00 91.31 89 LEU A CA 1
ATOM 661 C C . LEU A 1 89 ? 3.300 2.890 -7.423 1.00 91.31 89 LEU A C 1
ATOM 663 O O . LEU A 1 89 ? 2.109 2.633 -7.285 1.00 91.31 89 LEU A O 1
ATOM 667 N N . LEU A 1 90 ? 3.782 3.604 -8.441 1.00 91.69 90 LEU A N 1
ATOM 668 C CA . LEU A 1 90 ? 2.938 4.222 -9.461 1.00 91.69 90 LEU A CA 1
ATOM 669 C C . LEU A 1 90 ? 3.187 3.575 -10.822 1.00 91.69 90 LEU A C 1
ATOM 671 O O . LEU A 1 90 ? 2.320 2.890 -11.348 1.00 91.69 90 LEU A O 1
ATOM 675 N N . HIS A 1 91 ? 4.378 3.783 -11.382 1.00 91.38 91 HIS A N 1
ATOM 676 C CA . HIS A 1 91 ? 4.819 3.193 -12.644 1.00 91.38 91 HIS A CA 1
ATOM 677 C C . HIS A 1 91 ? 6.311 3.519 -12.860 1.00 91.38 91 HIS A C 1
ATOM 679 O O . HIS A 1 91 ? 6.725 4.624 -12.485 1.00 91.38 91 HIS A O 1
ATOM 685 N N . PRO A 1 92 ? 7.124 2.660 -13.515 1.00 92.31 92 PRO A N 1
ATOM 686 C CA . PRO A 1 92 ? 8.543 2.937 -13.778 1.00 92.31 92 PRO A CA 1
ATOM 687 C C . PRO A 1 92 ? 8.819 4.298 -14.440 1.00 92.31 92 PRO A C 1
ATOM 689 O O . PRO A 1 92 ? 9.830 4.938 -14.146 1.00 92.31 92 PRO A O 1
ATOM 692 N N . ASP A 1 93 ? 7.890 4.794 -15.262 1.00 91.44 93 ASP A N 1
ATOM 693 C CA . ASP A 1 93 ? 7.997 6.100 -15.930 1.00 91.44 93 ASP A CA 1
ATOM 694 C C . ASP A 1 93 ? 8.084 7.285 -14.956 1.00 91.44 93 ASP A C 1
ATOM 696 O O . ASP A 1 93 ? 8.655 8.317 -15.316 1.00 91.44 93 ASP A O 1
ATOM 700 N N . CYS A 1 94 ? 7.618 7.152 -13.705 1.00 93.38 94 CYS A N 1
ATOM 701 C CA . CYS A 1 94 ? 7.788 8.206 -12.702 1.00 93.38 94 CYS A CA 1
ATOM 702 C C . CYS A 1 94 ? 9.259 8.549 -12.435 1.00 93.38 94 CYS A C 1
ATOM 704 O O . CYS A 1 94 ? 9.564 9.679 -12.038 1.00 93.38 94 CYS A O 1
ATOM 706 N N . MET A 1 95 ? 10.186 7.623 -12.697 1.00 94.56 95 MET A N 1
ATOM 707 C CA . MET A 1 95 ? 11.615 7.931 -12.669 1.00 94.56 95 MET A CA 1
ATOM 708 C C . MET A 1 95 ? 11.974 8.942 -13.761 1.00 94.56 95 MET A C 1
ATOM 710 O O . MET A 1 95 ? 12.564 9.979 -13.461 1.00 94.56 95 MET A O 1
ATOM 714 N N . THR A 1 96 ? 11.529 8.706 -14.998 1.00 93.88 96 THR A N 1
ATOM 715 C CA . THR A 1 96 ? 11.809 9.598 -16.135 1.00 93.88 96 THR A CA 1
ATOM 716 C C . THR A 1 96 ? 11.140 10.962 -15.980 1.00 93.88 96 THR A C 1
ATOM 718 O O . THR A 1 96 ? 11.777 11.988 -16.208 1.00 93.88 96 THR A O 1
ATOM 721 N N . HIS A 1 97 ? 9.900 10.994 -15.484 1.00 93.06 97 HIS A N 1
ATOM 722 C CA . HIS A 1 97 ? 9.176 12.227 -15.166 1.00 93.06 97 HIS A CA 1
ATOM 723 C C . HIS A 1 97 ? 9.906 13.094 -14.133 1.00 93.06 97 HIS A C 1
ATOM 725 O O . HIS A 1 97 ? 9.849 14.318 -14.189 1.00 93.06 97 HIS A O 1
ATOM 731 N N . THR A 1 98 ? 10.674 12.471 -13.238 1.00 91.44 98 THR A N 1
ATOM 732 C CA . THR A 1 98 ? 11.441 13.164 -12.195 1.00 91.44 98 THR A CA 1
ATOM 733 C C . THR A 1 98 ? 12.919 13.354 -12.552 1.00 91.44 98 THR A C 1
ATOM 735 O O . THR A 1 98 ? 13.710 13.729 -11.687 1.00 91.44 98 THR A O 1
ATOM 738 N N . GLY A 1 99 ? 13.293 13.136 -13.820 1.00 92.69 99 GLY A N 1
ATOM 739 C CA . GLY A 1 99 ? 14.645 13.368 -14.340 1.00 92.69 99 GLY A CA 1
ATOM 740 C C . GLY A 1 99 ? 15.655 12.258 -14.036 1.00 92.69 99 GLY A C 1
ATOM 741 O O . GLY A 1 99 ? 16.856 12.504 -14.111 1.00 92.69 99 GLY A O 1
ATOM 742 N N . ASN A 1 100 ? 15.191 11.058 -13.681 1.00 95.12 100 ASN A N 1
ATOM 743 C CA . ASN A 1 100 ? 16.029 9.899 -13.373 1.00 95.12 100 ASN A CA 1
ATOM 744 C C . ASN A 1 100 ? 15.948 8.849 -14.490 1.00 95.12 100 ASN A C 1
ATOM 746 O O . ASN A 1 100 ? 14.901 8.661 -15.113 1.00 95.12 100 ASN A O 1
ATOM 750 N N . GLU A 1 101 ? 17.042 8.125 -14.714 1.00 95.19 101 GLU A N 1
ATOM 751 C CA . GLU A 1 101 ? 17.039 6.947 -15.586 1.00 95.19 101 GLU A CA 1
ATOM 752 C C . GLU A 1 101 ? 16.279 5.789 -14.925 1.00 95.19 101 GLU A C 1
ATOM 754 O O . GLU A 1 101 ? 16.319 5.625 -13.704 1.00 95.19 101 GLU A O 1
ATOM 759 N N . ILE A 1 102 ? 15.585 4.973 -15.724 1.00 93.25 102 ILE A N 1
ATOM 760 C CA . ILE A 1 102 ? 14.859 3.799 -15.224 1.00 93.25 102 ILE A CA 1
ATOM 761 C C . ILE A 1 102 ? 15.874 2.773 -14.711 1.00 93.25 102 ILE A C 1
ATOM 763 O O . ILE A 1 102 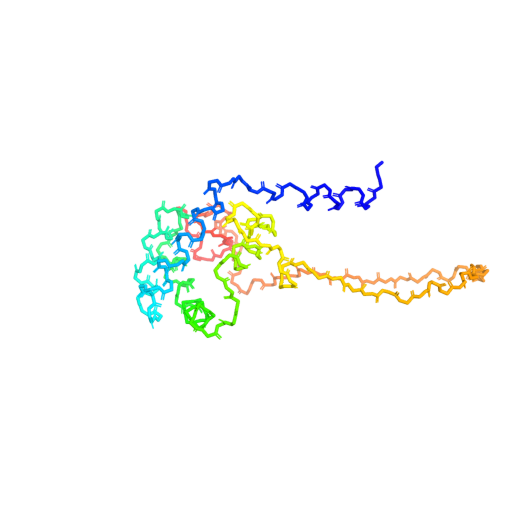? 16.696 2.272 -15.479 1.00 93.25 102 ILE A O 1
ATOM 767 N N . SER A 1 103 ? 15.802 2.438 -13.423 1.00 94.12 103 SER A N 1
ATOM 768 C CA . SER A 1 103 ? 16.724 1.482 -12.809 1.00 94.12 103 SER A CA 1
ATOM 769 C C . SER A 1 103 ? 16.240 0.032 -12.912 1.00 94.12 103 SER A C 1
ATOM 771 O O . SER A 1 103 ? 15.064 -0.259 -13.148 1.00 94.12 103 SER A O 1
ATOM 773 N N . HIS A 1 104 ? 17.154 -0.900 -12.635 1.00 92.62 104 HIS A N 1
ATOM 774 C CA . HIS A 1 104 ? 16.845 -2.328 -12.558 1.00 92.62 104 HIS A CA 1
ATOM 775 C C . HIS A 1 104 ? 15.903 -2.716 -11.408 1.00 92.62 104 HIS A C 1
ATOM 777 O O . HIS A 1 104 ? 15.367 -3.820 -11.417 1.00 92.62 104 HIS A O 1
ATOM 783 N N . VAL A 1 105 ? 15.682 -1.831 -10.428 1.00 91.38 105 VAL A N 1
ATOM 784 C CA . VAL A 1 105 ? 14.734 -2.077 -9.328 1.00 91.38 105 VAL A CA 1
ATOM 785 C C . VAL A 1 105 ? 13.295 -2.063 -9.839 1.00 91.38 105 VAL A C 1
ATOM 787 O O . VAL A 1 105 ? 12.480 -2.874 -9.408 1.00 91.38 105 VAL A O 1
ATOM 790 N N . VAL A 1 106 ? 12.989 -1.155 -10.767 1.00 91.31 106 VAL A N 1
ATOM 791 C CA . VAL A 1 106 ? 11.634 -0.961 -11.305 1.00 91.31 106 VAL A CA 1
ATOM 792 C C . VAL A 1 106 ? 11.432 -1.651 -12.652 1.00 91.31 106 VAL A C 1
ATOM 794 O O . VAL A 1 106 ? 10.298 -1.940 -13.023 1.00 91.31 106 VAL A O 1
ATOM 797 N N . ASN A 1 107 ? 12.514 -1.927 -13.385 1.00 90.56 107 ASN A N 1
ATOM 798 C CA . ASN A 1 107 ? 12.457 -2.590 -14.681 1.00 90.56 107 ASN A CA 1
ATOM 799 C C . ASN A 1 107 ? 13.622 -3.573 -14.851 1.00 90.56 107 ASN A C 1
ATOM 801 O O . ASN A 1 107 ? 14.775 -3.184 -15.045 1.00 90.56 107 ASN A O 1
ATOM 805 N N . TRP A 1 108 ? 13.319 -4.866 -14.806 1.00 88.62 108 TRP A N 1
ATOM 806 C CA . TRP A 1 108 ? 14.300 -5.935 -14.951 1.00 88.62 108 TRP A CA 1
ATOM 807 C C . TRP A 1 108 ? 13.859 -6.927 -16.021 1.00 88.62 108 TRP A C 1
ATOM 809 O O . TRP A 1 108 ? 12.673 -7.140 -16.263 1.00 88.62 108 TRP A O 1
ATOM 819 N N . VAL A 1 109 ? 14.844 -7.546 -16.669 1.00 88.44 109 VAL A N 1
ATOM 820 C CA . VAL A 1 109 ? 14.620 -8.542 -17.717 1.00 88.44 109 VAL A CA 1
ATOM 821 C C . VAL A 1 109 ? 15.077 -9.894 -17.199 1.00 88.44 109 VAL A C 1
ATOM 823 O O . VAL A 1 109 ? 16.204 -10.032 -16.726 1.00 88.44 109 VAL A O 1
ATOM 826 N N . LEU A 1 110 ? 14.210 -10.899 -17.317 1.00 89.94 110 LEU A N 1
ATOM 827 C CA . LEU A 1 110 ? 14.579 -12.289 -17.087 1.00 89.94 110 LEU A CA 1
ATOM 828 C C . LEU A 1 110 ? 15.004 -12.914 -18.420 1.00 89.94 110 LEU A C 1
ATOM 830 O O . LEU A 1 110 ? 14.136 -13.155 -19.263 1.00 89.94 110 LEU A O 1
ATOM 834 N N . PRO A 1 111 ? 16.302 -13.176 -18.656 1.00 90.06 111 PRO A N 1
ATOM 835 C CA . PRO A 1 111 ? 16.719 -13.850 -19.875 1.00 90.06 111 PRO A CA 1
ATOM 836 C C . PRO A 1 111 ? 16.146 -15.268 -19.883 1.00 90.06 111 PRO A C 1
ATOM 838 O O . PRO A 1 111 ? 16.378 -16.056 -18.963 1.00 90.06 111 PRO A O 1
ATOM 841 N N . LEU A 1 112 ? 15.383 -15.587 -20.925 1.00 88.75 112 LEU A N 1
ATOM 842 C CA . LEU A 1 112 ? 14.869 -16.932 -21.140 1.00 88.75 112 LEU A CA 1
ATOM 843 C C . LEU A 1 112 ? 15.870 -17.730 -21.985 1.00 88.75 112 LEU A C 1
ATOM 845 O O . LEU A 1 112 ? 16.476 -17.164 -22.896 1.00 88.75 112 LEU A O 1
ATOM 849 N N . PRO A 1 113 ? 16.062 -19.030 -21.703 1.00 90.69 113 PRO A N 1
ATOM 850 C CA . PRO A 1 113 ? 16.849 -19.891 -22.575 1.00 90.69 113 PRO A CA 1
ATOM 851 C C . PRO A 1 113 ? 16.170 -20.033 -23.940 1.00 90.69 113 PRO A C 1
ATOM 853 O O . PRO A 1 113 ? 14.950 -19.874 -24.053 1.00 90.69 113 PRO A O 1
ATOM 856 N N . ASP A 1 114 ? 16.953 -20.403 -24.955 1.00 90.44 114 ASP A N 1
ATOM 857 C CA . ASP A 1 114 ? 16.415 -20.663 -26.287 1.00 90.44 114 ASP A CA 1
ATOM 858 C C . ASP A 1 114 ? 15.275 -21.695 -26.220 1.00 90.44 114 ASP A C 1
ATOM 860 O O . ASP A 1 114 ? 15.396 -22.725 -25.534 1.00 90.44 114 ASP A O 1
ATOM 864 N N . PRO A 1 115 ? 14.148 -21.442 -26.910 1.00 84.69 115 PRO A N 1
ATOM 865 C CA . PRO A 1 115 ? 13.015 -22.346 -26.887 1.00 84.69 115 PRO A CA 1
ATOM 866 C C . PRO A 1 115 ? 13.436 -23.712 -27.430 1.00 84.69 115 PRO A C 1
ATOM 868 O O . PRO A 1 115 ? 13.969 -23.840 -28.533 1.00 84.69 115 PRO A O 1
ATOM 871 N N . LYS A 1 116 ? 13.177 -24.763 -26.647 1.00 83.94 116 LYS A N 1
ATOM 872 C CA . LYS A 1 116 ? 13.386 -26.136 -27.112 1.00 83.94 116 LYS A CA 1
ATOM 873 C C . LYS A 1 116 ? 12.425 -26.421 -28.272 1.00 83.94 116 LYS A C 1
ATOM 875 O O . LYS A 1 116 ? 11.271 -25.990 -28.200 1.00 83.94 116 LYS A O 1
ATOM 880 N N . PRO A 1 117 ? 12.851 -27.171 -29.306 1.00 84.38 117 PRO A N 1
ATOM 881 C CA . PRO A 1 117 ? 11.964 -27.561 -30.393 1.00 84.38 117 PRO A CA 1
ATOM 882 C C . PRO A 1 117 ? 10.736 -28.274 -29.820 1.00 84.38 117 PRO A C 1
ATOM 884 O O . PRO A 1 117 ? 10.844 -29.288 -29.127 1.00 84.38 117 PRO A O 1
ATOM 887 N N . PHE A 1 118 ? 9.563 -27.699 -30.074 1.00 80.25 118 PHE A N 1
ATOM 888 C CA . PHE A 1 118 ? 8.295 -28.257 -29.639 1.00 80.25 118 PHE A CA 1
ATOM 889 C C . PHE A 1 118 ? 7.917 -29.407 -30.570 1.00 80.25 118 PHE A C 1
ATOM 891 O O . PHE A 1 118 ? 7.532 -29.182 -31.715 1.00 80.25 118 PHE A O 1
ATOM 898 N N . ASN A 1 119 ? 8.007 -30.641 -30.075 1.00 76.62 119 ASN A N 1
ATOM 899 C CA . ASN A 1 119 ? 7.318 -31.763 -30.697 1.00 76.62 119 ASN A CA 1
ATOM 900 C C . ASN A 1 119 ? 5.916 -31.836 -30.087 1.00 76.62 119 ASN A C 1
ATOM 902 O O . ASN A 1 119 ? 5.812 -32.180 -28.905 1.00 76.62 119 ASN A O 1
ATOM 906 N N . PRO A 1 120 ? 4.841 -31.520 -30.837 1.00 71.06 120 PRO A N 1
ATOM 907 C CA . PRO A 1 120 ? 3.492 -31.739 -30.346 1.00 71.06 120 PRO A CA 1
ATOM 908 C C . PRO A 1 120 ? 3.357 -33.220 -30.014 1.00 71.06 120 PRO A C 1
ATOM 910 O O . PRO A 1 120 ? 3.442 -34.085 -30.885 1.00 71.06 120 PRO A O 1
ATOM 913 N N . MET A 1 121 ? 3.199 -33.509 -28.727 1.00 66.25 121 MET A N 1
ATOM 914 C CA . MET A 1 121 ? 2.948 -34.857 -28.257 1.00 66.25 121 MET A CA 1
ATOM 915 C C . MET A 1 121 ? 1.672 -35.341 -28.948 1.00 66.25 121 MET A C 1
ATOM 917 O O . MET A 1 121 ? 0.610 -34.729 -28.813 1.00 66.25 121 MET A O 1
ATOM 921 N N . GLN A 1 122 ? 1.794 -36.396 -29.754 1.00 62.22 122 GLN A N 1
ATOM 922 C CA . GLN A 1 122 ? 0.660 -36.993 -30.440 1.00 62.22 122 GLN A CA 1
ATOM 923 C C . GLN A 1 122 ? -0.344 -37.406 -29.363 1.00 62.22 122 GLN A C 1
ATOM 925 O O . GLN A 1 122 ? 0.019 -38.107 -28.420 1.00 62.22 122 GLN A O 1
ATOM 930 N N . SER A 1 123 ? -1.569 -36.890 -29.457 1.00 60.88 123 SER A N 1
ATOM 931 C CA . SER A 1 123 ? -2.653 -37.140 -28.506 1.00 60.88 123 SER A CA 1
ATOM 932 C C . SER A 1 123 ? -2.917 -38.645 -28.409 1.00 60.88 123 SER A C 1
ATOM 934 O O . SER A 1 123 ? -3.665 -39.220 -29.201 1.00 60.88 123 SER A O 1
ATOM 936 N N . VAL A 1 124 ? -2.260 -39.313 -27.461 1.00 61.78 124 VAL A N 1
ATOM 937 C CA . VAL A 1 124 ? -2.579 -40.687 -27.088 1.00 61.78 124 VAL A CA 1
ATOM 938 C C . VAL A 1 124 ? -3.850 -40.584 -26.258 1.00 61.78 124 VAL A C 1
ATOM 940 O O . VAL A 1 124 ? -3.787 -40.078 -25.144 1.00 61.78 124 VAL A O 1
ATOM 943 N N . MET A 1 125 ? -4.987 -40.964 -26.852 1.00 61.12 125 MET A N 1
ATOM 944 C CA . MET A 1 125 ? -6.318 -41.109 -26.240 1.00 61.12 125 MET A CA 1
ATOM 945 C C . MET A 1 125 ? -6.563 -40.253 -24.985 1.00 61.12 125 MET A C 1
ATOM 947 O O . MET A 1 125 ? -6.165 -40.619 -23.883 1.00 61.12 125 MET A O 1
ATOM 951 N N . SER A 1 126 ? -7.296 -39.152 -25.173 1.00 64.69 126 SER A N 1
ATOM 952 C CA . SER A 1 126 ? -7.807 -38.233 -24.145 1.00 64.69 126 SER A CA 1
ATOM 953 C C . SER A 1 126 ? -8.306 -38.939 -22.869 1.00 64.69 126 SER A C 1
ATOM 955 O O . SER A 1 126 ? -9.489 -39.241 -22.705 1.00 64.69 126 SER A O 1
ATOM 957 N N . LEU A 1 127 ? -7.404 -39.169 -21.914 1.00 70.38 127 LEU A N 1
ATOM 958 C CA . LEU A 1 127 ? -7.764 -39.379 -20.519 1.00 70.38 127 LEU A CA 1
ATOM 959 C C . LEU A 1 127 ? -8.177 -38.013 -19.981 1.00 70.38 127 LEU A C 1
ATOM 961 O O . LEU A 1 127 ? -7.333 -37.198 -19.605 1.00 70.38 127 LEU A O 1
ATOM 965 N N . THR A 1 128 ? -9.481 -37.745 -19.976 1.00 78.94 128 THR A N 1
ATOM 966 C CA . THR A 1 128 ? -10.019 -36.528 -19.362 1.00 78.94 128 THR A CA 1
ATOM 967 C C . THR A 1 128 ? -9.711 -36.564 -17.867 1.00 78.94 128 THR A C 1
ATOM 969 O O . THR A 1 128 ? -10.297 -37.347 -17.118 1.00 78.94 128 THR A O 1
ATOM 972 N N . ARG A 1 129 ? -8.772 -35.724 -17.422 1.00 82.38 129 ARG A N 1
ATOM 973 C CA . ARG A 1 129 ? -8.466 -35.540 -16.000 1.00 82.38 129 ARG A CA 1
ATOM 974 C C . ARG A 1 129 ? -9.339 -34.422 -15.455 1.00 82.38 129 ARG A C 1
ATOM 976 O O . ARG A 1 129 ? -9.373 -33.332 -16.014 1.00 82.38 129 ARG A O 1
ATOM 983 N N . LYS A 1 130 ? -10.027 -34.687 -14.349 1.00 90.50 130 LYS A N 1
ATOM 984 C CA . LYS A 1 130 ? -10.732 -33.650 -13.594 1.00 90.50 130 LYS A CA 1
ATOM 985 C C . LYS A 1 130 ? -9.754 -33.058 -12.584 1.00 90.50 130 LYS A C 1
ATOM 987 O O . LYS A 1 130 ? -9.204 -33.799 -11.775 1.00 90.50 130 LYS A O 1
ATOM 992 N N . MET A 1 131 ? -9.531 -31.750 -12.650 1.00 91.81 131 MET A N 1
ATOM 993 C CA . MET A 1 131 ? -8.716 -31.010 -11.685 1.00 91.81 131 MET A CA 1
ATOM 994 C C . MET A 1 131 ? -9.606 -29.997 -10.972 1.00 91.81 131 MET A C 1
ATOM 996 O O . MET A 1 131 ? -10.311 -29.231 -11.624 1.00 91.81 131 MET A O 1
ATOM 1000 N N . LEU A 1 132 ? -9.579 -30.012 -9.641 1.00 95.62 132 LEU A N 1
ATOM 1001 C CA . LEU A 1 132 ? -10.225 -29.003 -8.810 1.00 95.62 132 LEU A CA 1
ATOM 1002 C C . LEU A 1 132 ? -9.188 -27.931 -8.457 1.00 95.62 132 LEU A C 1
ATOM 1004 O O . LEU A 1 132 ? -8.147 -28.258 -7.894 1.00 95.62 132 LEU A O 1
ATOM 1008 N N . HIS A 1 133 ? -9.484 -26.673 -8.771 1.00 96.62 133 HIS A N 1
ATOM 1009 C CA . HIS A 1 133 ? -8.695 -25.511 -8.369 1.00 96.62 133 HIS A CA 1
ATOM 1010 C C . HIS A 1 133 ? -9.602 -24.610 -7.532 1.00 96.62 133 HIS A C 1
ATOM 1012 O O . HIS A 1 133 ? -10.590 -24.086 -8.040 1.00 96.62 133 HIS A O 1
ATOM 1018 N N . LEU A 1 134 ? -9.281 -24.464 -6.248 1.00 97.00 134 LEU A N 1
ATOM 1019 C CA . LEU A 1 134 ? -9.942 -23.529 -5.340 1.00 97.00 134 LEU A CA 1
ATOM 1020 C C . LEU A 1 134 ? -8.940 -22.443 -4.951 1.00 97.00 134 LEU A C 1
ATOM 1022 O O . LEU A 1 134 ? -7.807 -22.763 -4.598 1.00 97.00 134 LEU A O 1
ATOM 1026 N N . THR A 1 135 ? -9.359 -21.185 -5.011 1.00 96.69 135 THR A N 1
ATOM 1027 C CA . THR A 1 135 ? -8.564 -20.015 -4.624 1.00 96.69 135 THR A CA 1
ATOM 1028 C C . THR A 1 135 ? -9.461 -19.010 -3.901 1.00 96.69 135 THR A C 1
ATOM 1030 O O . THR A 1 135 ? -10.685 -19.119 -3.976 1.00 96.69 135 THR A O 1
ATOM 1033 N N . ASP A 1 136 ? -8.850 -18.087 -3.156 1.00 96.94 136 ASP A N 1
ATOM 1034 C CA . ASP A 1 136 ? -9.523 -16.926 -2.554 1.00 96.94 136 ASP A CA 1
ATOM 1035 C C . ASP A 1 136 ? -10.699 -17.273 -1.620 1.00 96.94 136 ASP A C 1
ATOM 1037 O O . ASP A 1 136 ? -11.697 -16.562 -1.549 1.00 96.94 136 ASP A O 1
ATOM 1041 N N . ILE A 1 137 ? -10.580 -18.368 -0.857 1.00 96.69 137 ILE A N 1
ATOM 1042 C CA . ILE A 1 137 ? -11.639 -18.836 0.061 1.00 96.69 137 ILE A CA 1
ATOM 1043 C C . ILE A 1 137 ? -11.976 -17.782 1.136 1.00 96.69 137 ILE A C 1
ATOM 1045 O O . ILE A 1 137 ? -13.117 -17.732 1.586 1.00 96.69 137 ILE A O 1
ATOM 1049 N N . HIS A 1 138 ? -10.989 -16.975 1.558 1.00 97.06 138 HIS A N 1
ATOM 1050 C CA . HIS A 1 138 ? -11.104 -15.874 2.531 1.00 97.06 138 HIS A CA 1
ATOM 1051 C C . HIS A 1 138 ? -12.144 -16.104 3.651 1.00 97.06 138 HIS A C 1
ATOM 1053 O O . HIS A 1 138 ? -13.119 -15.356 3.755 1.00 97.06 138 HIS A O 1
ATOM 1059 N N . PRO A 1 139 ? -11.960 -17.134 4.506 1.00 96.38 139 PRO A N 1
ATOM 1060 C CA . PRO A 1 139 ? -12.922 -17.431 5.558 1.00 96.38 139 PRO A CA 1
ATOM 1061 C C . PRO A 1 139 ? -12.969 -16.293 6.582 1.00 96.38 139 PRO A C 1
ATOM 1063 O O . PRO A 1 139 ? -11.975 -15.991 7.246 1.00 96.38 139 PRO A O 1
ATOM 1066 N N . ASP A 1 140 ? -14.143 -15.690 6.742 1.00 96.75 140 ASP A N 1
ATOM 1067 C CA . ASP A 1 140 ? -14.390 -14.690 7.772 1.00 96.75 140 ASP A CA 1
ATOM 1068 C C . ASP A 1 140 ? -14.994 -15.342 9.020 1.00 96.75 140 ASP A C 1
ATOM 1070 O O . ASP A 1 140 ? -16.195 -15.601 9.093 1.00 96.75 140 ASP A O 1
ATOM 1074 N N . LEU A 1 141 ? -14.151 -15.581 10.027 1.00 96.75 141 LEU A N 1
ATOM 1075 C CA . LEU A 1 141 ? -14.565 -16.177 11.303 1.00 96.75 141 LEU A CA 1
ATOM 1076 C C . LEU A 1 141 ? -15.537 -15.295 12.107 1.00 96.75 141 LEU A C 1
ATOM 1078 O O . LEU A 1 141 ? -16.122 -15.768 13.079 1.00 96.75 141 LEU A O 1
ATOM 1082 N N . TYR A 1 142 ? -15.712 -14.031 11.713 1.00 96.56 142 TYR A N 1
ATOM 1083 C CA . TYR A 1 142 ? -16.624 -13.084 12.352 1.00 96.56 142 TYR A CA 1
ATOM 1084 C C . TYR A 1 142 ? -17.892 -12.825 11.530 1.00 96.56 142 TYR A C 1
ATOM 1086 O O . TYR A 1 142 ? -18.708 -11.981 11.924 1.00 96.56 142 TYR A O 1
ATOM 1094 N N . TYR A 1 143 ? -18.082 -13.535 10.410 1.00 97.38 143 TYR A N 1
ATOM 1095 C CA . TYR A 1 143 ? -19.292 -13.414 9.604 1.00 97.38 143 TYR A CA 1
ATOM 1096 C C . TYR A 1 143 ? -20.529 -13.680 10.464 1.00 97.38 143 TYR A C 1
ATOM 1098 O O . TYR A 1 143 ? -20.627 -14.691 11.161 1.00 97.38 143 TYR A O 1
ATOM 1106 N N . THR A 1 144 ? -21.487 -12.759 10.419 1.00 98.00 144 THR A N 1
ATOM 1107 C CA . THR A 1 144 ? -22.703 -12.827 11.230 1.00 98.00 144 THR A CA 1
ATOM 1108 C C . THR A 1 144 ? -23.929 -12.727 10.320 1.00 98.00 144 THR A C 1
ATOM 1110 O O . THR A 1 144 ? -24.142 -11.671 9.715 1.00 98.00 144 THR A O 1
ATOM 1113 N N . PRO A 1 145 ? -24.763 -13.781 10.217 1.00 97.31 145 PRO A N 1
ATOM 1114 C CA . PRO A 1 145 ? -25.981 -13.738 9.411 1.00 97.31 145 PRO A CA 1
ATOM 1115 C C . PRO A 1 145 ? -26.898 -12.573 9.806 1.00 97.31 145 PRO A C 1
ATOM 1117 O O . PRO A 1 145 ? -27.109 -12.316 10.988 1.00 97.31 145 PRO A O 1
ATOM 1120 N N . GLY A 1 146 ? -27.451 -11.871 8.814 1.00 95.94 146 GLY A N 1
ATOM 1121 C CA . GLY A 1 146 ? -28.377 -10.750 9.025 1.00 95.94 146 GLY A CA 1
ATOM 1122 C C . GLY A 1 146 ? -27.732 -9.426 9.458 1.00 95.94 146 GLY A C 1
ATOM 1123 O O . GLY A 1 146 ? -28.448 -8.441 9.622 1.00 95.94 146 GLY A O 1
ATOM 1124 N N . SER A 1 147 ? -26.407 -9.375 9.628 1.00 96.94 147 SER A N 1
ATOM 1125 C CA . SER A 1 147 ? -25.684 -8.125 9.899 1.00 96.94 147 SER A CA 1
ATOM 1126 C C . SER A 1 147 ? -25.640 -7.192 8.679 1.00 96.94 147 SER A C 1
ATOM 1128 O O . SER A 1 147 ? -25.946 -7.591 7.552 1.00 96.94 147 SER A O 1
ATOM 1130 N N . ASN A 1 148 ? -25.269 -5.925 8.900 1.00 96.38 148 ASN A N 1
ATOM 1131 C CA . ASN A 1 148 ? -25.242 -4.927 7.835 1.00 96.38 148 ASN A CA 1
ATOM 1132 C C . ASN A 1 148 ? -24.189 -5.280 6.769 1.00 96.38 148 ASN A C 1
ATOM 1134 O O . ASN A 1 148 ? -22.992 -5.353 7.053 1.00 96.38 148 ASN A O 1
ATOM 1138 N N . ALA A 1 149 ? -24.641 -5.442 5.526 1.00 95.56 149 ALA A N 1
ATOM 1139 C CA . ALA A 1 149 ? -23.788 -5.683 4.364 1.00 95.56 149 ALA A CA 1
ATOM 1140 C C . ALA A 1 149 ? -23.306 -4.390 3.674 1.00 95.56 149 ALA A C 1
ATOM 1142 O O . ALA A 1 149 ? -22.467 -4.453 2.781 1.00 95.56 149 ALA A O 1
ATOM 1143 N N . ARG A 1 150 ? -23.841 -3.224 4.060 1.00 95.50 150 ARG A N 1
ATOM 1144 C CA . ARG A 1 150 ? -23.507 -1.895 3.523 1.00 95.50 150 ARG A CA 1
ATOM 1145 C C . ARG A 1 150 ? -23.074 -0.966 4.658 1.00 95.50 150 ARG A C 1
ATOM 1147 O O . ARG A 1 150 ? -23.788 -0.039 5.031 1.00 95.50 150 ARG A O 1
ATOM 1154 N N . CYS A 1 151 ? -21.934 -1.285 5.252 1.00 92.75 151 CYS A N 1
ATOM 1155 C CA . CYS A 1 151 ? -21.283 -0.473 6.274 1.00 92.75 151 CYS A CA 1
ATOM 1156 C C . CYS A 1 151 ? -20.306 0.536 5.642 1.00 92.75 151 CYS A C 1
ATOM 1158 O O . CYS A 1 151 ? -20.004 0.446 4.453 1.00 92.75 151 CYS A O 1
ATOM 1160 N N . SER A 1 152 ? -19.794 1.479 6.433 1.00 90.62 152 SER A N 1
ATOM 1161 C CA . SER A 1 152 ? -18.778 2.467 6.025 1.00 90.62 152 SER A CA 1
ATOM 1162 C C . SER A 1 152 ? -17.332 1.973 6.214 1.00 90.62 152 SER A C 1
ATOM 1164 O O . SER A 1 152 ? -16.400 2.764 6.323 1.00 90.62 152 SER A O 1
ATOM 1166 N N . GLU A 1 153 ? -17.126 0.655 6.273 1.00 92.00 153 GLU A N 1
ATOM 1167 C CA . GLU A 1 153 ? -15.822 0.016 6.486 1.00 92.00 153 GLU A CA 1
ATOM 1168 C C . GLU A 1 153 ? -15.475 -0.913 5.305 1.00 92.00 153 GLU A C 1
ATOM 1170 O O . GLU A 1 153 ? -16.378 -1.422 4.638 1.00 92.00 153 GLU A O 1
ATOM 1175 N N . PRO A 1 154 ? -14.182 -1.196 5.041 1.00 90.38 154 PRO A N 1
ATOM 1176 C CA . PRO A 1 154 ? -13.754 -2.003 3.890 1.00 90.38 154 PRO A CA 1
ATOM 1177 C C . PRO A 1 154 ? -14.218 -3.470 3.934 1.00 90.38 154 PRO A C 1
ATOM 1179 O O . PRO A 1 154 ? -14.120 -4.176 2.934 1.00 90.38 154 PRO A O 1
ATOM 1182 N N . MET A 1 155 ? -14.703 -3.950 5.084 1.00 92.75 155 MET A N 1
ATOM 1183 C CA . MET A 1 155 ? -15.257 -5.292 5.245 1.00 92.75 155 MET A CA 1
ATOM 1184 C C . MET A 1 155 ? -16.486 -5.246 6.157 1.00 92.75 155 MET A C 1
ATOM 1186 O O . MET A 1 155 ? -16.392 -4.850 7.319 1.00 92.75 155 MET A O 1
ATOM 1190 N N . CYS A 1 156 ? -17.631 -5.674 5.624 1.00 95.19 156 CYS A N 1
ATOM 1191 C CA . CYS A 1 156 ? -18.918 -5.681 6.320 1.00 95.19 156 CYS A CA 1
ATOM 1192 C C . CYS A 1 156 ? -19.357 -7.110 6.692 1.00 95.19 156 CYS A C 1
ATOM 1194 O O . CYS A 1 156 ? -18.532 -8.020 6.742 1.00 95.19 156 CYS A O 1
ATOM 1196 N N . CYS A 1 157 ? -20.655 -7.319 6.945 1.00 97.00 157 CYS A N 1
ATOM 1197 C CA . CYS A 1 157 ? -21.244 -8.631 7.243 1.00 97.00 157 CYS A CA 1
ATOM 1198 C C . CYS A 1 157 ? -20.766 -9.271 8.561 1.00 97.00 157 CYS A C 1
ATOM 1200 O O . CYS A 1 157 ? -20.860 -10.489 8.744 1.00 97.00 157 CYS A O 1
ATOM 1202 N N . ARG A 1 158 ? -20.285 -8.452 9.500 1.00 96.31 158 ARG A N 1
ATOM 1203 C CA . ARG A 1 158 ? -19.912 -8.857 10.859 1.00 96.31 158 ARG A CA 1
ATOM 1204 C C . ARG A 1 158 ? -20.853 -8.220 11.874 1.00 96.31 158 ARG A C 1
ATOM 1206 O O . ARG A 1 158 ? -21.480 -7.199 11.606 1.00 96.31 158 ARG A O 1
ATOM 1213 N N . SER A 1 159 ? -20.895 -8.755 13.090 1.00 95.50 159 SER A N 1
ATOM 1214 C CA . SER A 1 159 ? -21.674 -8.167 14.193 1.00 95.50 159 SER A CA 1
ATOM 1215 C C . SER A 1 159 ? -21.268 -6.726 14.536 1.00 95.50 159 SER A C 1
ATOM 1217 O O . SER A 1 159 ? -22.081 -5.970 15.055 1.00 95.50 159 SER A O 1
ATOM 1219 N N . THR A 1 160 ? -20.031 -6.327 14.214 1.00 92.81 160 THR A N 1
ATOM 1220 C CA . THR A 1 160 ? -19.527 -4.955 14.396 1.00 92.81 160 THR A CA 1
ATOM 1221 C C . THR A 1 160 ? -19.729 -4.051 13.181 1.00 92.81 160 THR A C 1
ATOM 1223 O O . THR A 1 160 ? -19.215 -2.936 13.174 1.00 92.81 160 THR A O 1
ATOM 1226 N N . SER A 1 161 ? -20.368 -4.537 12.118 1.00 93.44 161 SER A N 1
ATOM 1227 C CA . SER A 1 161 ? -20.623 -3.752 10.911 1.00 93.44 161 SER A CA 1
ATOM 1228 C C . SER A 1 161 ? -21.808 -2.830 11.168 1.00 93.44 161 SER A C 1
ATOM 1230 O O . SER A 1 161 ? -22.954 -3.169 10.886 1.00 93.44 161 SER A O 1
ATOM 1232 N N . TYR A 1 162 ? -21.527 -1.672 11.752 1.00 82.38 162 TYR A N 1
ATOM 1233 C CA . TYR A 1 162 ? -22.506 -0.603 11.919 1.00 82.38 162 TYR A CA 1
ATOM 1234 C C . TYR A 1 162 ? -22.557 0.253 10.646 1.00 82.38 162 TYR A C 1
ATOM 1236 O O . TYR A 1 162 ? -21.602 0.277 9.868 1.00 82.38 162 TYR A O 1
ATOM 1244 N N . GLY A 1 163 ? -23.697 0.890 10.394 1.00 61.69 163 GLY A N 1
ATOM 1245 C CA . GLY A 1 163 ? -23.910 1.829 9.292 1.00 61.69 163 GLY A CA 1
ATOM 1246 C C . GLY A 1 163 ? -24.545 3.091 9.834 1.00 61.69 163 GLY A C 1
ATOM 1247 O O . GLY A 1 163 ? -25.506 2.931 10.619 1.00 61.69 163 GLY A O 1
#

Foldseek 3Di:
DDPVVVVVVVQVVLDDDLVVLVVQLVVLVVCLVQPQDLVSQLVVVLVCCCPVVVADNCCSNVCSVPCSHVVNCCSHPPPQHSQLVSCQVGNQCSCVSVVHDRDCSNDNDDDDPDDDDDDPDDPPDDPPDDDDDDDDPPDDPQQDPPWDPDARHPDTRGPPRDD

InterPro domains:
  IPR008139 Saposin B type domain [PS50015] (17-98)